Protein AF-B6YVK5-F1 (afdb_monomer_lite)

Organism: Thermococcus onnurineus (strain NA1) (NCBI:txid523850)

Foldseek 3Di:
DVVVLVVVLVVVAQAEDEAEQCLVCVPPPDLCLLVVLCCLVPRPSYHYHYDHPPVVSVCVSNVCPDPPGSNDPPDDDDDDDDDDDDD

InterPro domains:
  IPR027417 P-loop containing nucleoside triphosphate hydrolase [G3DSA:3.40.50.300] (1-82)
  IPR027417 P-loop containing nucleoside triphosphate hydrolase [SSF52540] (4-86)

pLDDT: mean 92.51, std 5.92, range [63.62, 97.94]

Secondary structure (DSSP, 8-state):
-HHHHHHHHTTSS-EEEEETTGGGGGGSSS-HHHHHHHHHHH-TTEEEEE--SSHHHHHHHH-TT-TTSTTTT--------PPPPP-

Sequence (87 aa):
MPDILRELNNSNDVLIIAYDEAQYFRYANEDFTKILAWVYDKLPNIITIVTGSQVGVLENFLRFDDYKAPLYGRYHVKIPLTRFTPS

Structure (mmCIF, N/CA/C/O backbone):
data_AF-B6YVK5-F1
#
_entry.id   AF-B6YVK5-F1
#
loop_
_atom_site.group_PDB
_atom_site.id
_atom_site.type_symbol
_atom_site.label_atom_id
_atom_site.label_alt_id
_atom_site.label_comp_id
_atom_site.label_asym_id
_atom_site.label_entity_id
_atom_site.label_seq_id
_atom_site.pdbx_PDB_ins_code
_atom_site.Cartn_x
_atom_site.Cartn_y
_atom_site.Cartn_z
_atom_site.occupancy
_atom_site.B_iso_or_equiv
_atom_site.auth_seq_id
_atom_site.auth_comp_id
_atom_site.auth_asym_id
_atom_site.auth_atom_id
_atom_site.pdbx_PDB_model_num
ATOM 1 N N . MET A 1 1 ? 7.751 5.662 14.443 1.00 63.62 1 MET A N 1
ATOM 2 C CA . MET A 1 1 ? 6.669 5.557 13.435 1.00 63.62 1 MET A CA 1
ATOM 3 C C . MET A 1 1 ? 5.550 4.617 13.887 1.00 63.62 1 MET A C 1
ATOM 5 O O . MET A 1 1 ? 4.412 5.065 13.866 1.00 63.62 1 MET A O 1
ATOM 9 N N . PRO A 1 2 ? 5.816 3.371 14.339 1.00 75.81 2 PRO A N 1
ATOM 10 C CA . PRO A 1 2 ? 4.744 2.437 14.708 1.00 75.81 2 PRO A CA 1
ATOM 11 C C . PRO A 1 2 ? 3.853 2.916 15.862 1.00 75.81 2 PRO A C 1
ATOM 13 O O . PRO A 1 2 ? 2.643 2.730 15.805 1.00 75.81 2 PRO A O 1
ATOM 16 N N . ASP A 1 3 ? 4.423 3.564 16.881 1.00 84.19 3 ASP A N 1
ATOM 17 C CA . ASP A 1 3 ? 3.660 3.975 18.070 1.00 84.19 3 ASP A CA 1
ATOM 18 C C . ASP A 1 3 ? 2.668 5.105 17.773 1.00 84.19 3 ASP A C 1
ATOM 20 O O . ASP A 1 3 ? 1.506 5.013 18.153 1.00 84.19 3 ASP A O 1
ATOM 24 N N . ILE A 1 4 ? 3.088 6.103 16.988 1.00 84.69 4 ILE A N 1
ATOM 25 C CA . ILE A 1 4 ? 2.221 7.201 16.528 1.00 84.69 4 ILE A CA 1
ATOM 26 C C . ILE A 1 4 ? 1.042 6.654 15.716 1.00 84.69 4 ILE A C 1
ATOM 28 O O . ILE A 1 4 ? -0.096 7.064 15.914 1.00 84.69 4 ILE A O 1
ATOM 32 N N . LEU A 1 5 ? 1.288 5.692 14.821 1.00 82.81 5 LEU A N 1
ATOM 33 C CA . LEU A 1 5 ? 0.219 5.100 14.014 1.00 82.81 5 LEU A CA 1
ATOM 34 C C . LEU A 1 5 ? -0.762 4.277 14.861 1.00 82.81 5 LEU A C 1
ATOM 36 O O . LEU A 1 5 ? -1.953 4.255 14.563 1.00 82.81 5 LEU A O 1
ATOM 40 N N . ARG A 1 6 ? -0.294 3.631 15.936 1.00 83.94 6 ARG A N 1
ATOM 41 C CA . ARG A 1 6 ? -1.177 2.940 16.890 1.00 83.94 6 ARG A CA 1
ATOM 42 C C . ARG A 1 6 ? -2.035 3.917 17.678 1.00 83.94 6 ARG A C 1
ATOM 44 O O . ARG A 1 6 ? -3.219 3.662 17.857 1.00 83.94 6 ARG A O 1
ATOM 51 N N . GLU A 1 7 ? -1.441 5.007 18.148 1.00 86.25 7 GLU A N 1
ATOM 52 C CA . GLU A 1 7 ? -2.162 6.043 18.883 1.00 86.25 7 GLU A CA 1
ATOM 53 C C . GLU A 1 7 ? -3.267 6.658 18.019 1.00 86.25 7 GLU A C 1
ATOM 55 O O . GLU A 1 7 ? -4.417 6.710 18.446 1.00 86.25 7 GLU A O 1
ATOM 60 N N . LEU A 1 8 ? -2.946 7.003 16.768 1.00 84.56 8 LEU A N 1
ATOM 61 C CA . LEU A 1 8 ? -3.918 7.521 15.805 1.00 84.56 8 LEU A CA 1
ATOM 62 C C . LEU A 1 8 ? -5.010 6.503 15.462 1.00 84.56 8 LEU A C 1
ATOM 64 O O . LEU A 1 8 ? -6.170 6.873 15.350 1.00 84.56 8 LEU A O 1
ATOM 68 N N . ASN A 1 9 ? -4.679 5.215 15.347 1.00 86.12 9 ASN A N 1
ATOM 69 C CA . ASN A 1 9 ? -5.690 4.181 15.123 1.00 86.12 9 ASN A CA 1
ATOM 70 C C . ASN A 1 9 ? -6.696 4.074 16.288 1.00 86.12 9 ASN A C 1
ATOM 72 O O . ASN A 1 9 ? -7.845 3.700 16.076 1.00 86.12 9 ASN A O 1
ATOM 76 N N . ASN A 1 10 ? -6.288 4.393 17.519 1.00 87.56 10 ASN A N 1
ATOM 77 C CA . ASN A 1 10 ? -7.149 4.277 18.698 1.00 87.56 10 ASN A CA 1
ATOM 78 C C . ASN A 1 10 ? -8.165 5.423 18.842 1.00 87.56 10 ASN A C 1
ATOM 80 O O . ASN A 1 10 ? -9.018 5.349 19.726 1.00 87.56 10 ASN A O 1
ATOM 84 N N . SER A 1 11 ? -8.114 6.464 18.001 1.00 81.81 11 SER A N 1
ATOM 85 C CA . SER A 1 11 ? -9.051 7.594 18.084 1.00 81.81 11 SER A CA 1
ATOM 86 C C . SER A 1 11 ? -10.467 7.278 17.576 1.00 81.81 11 SER A C 1
ATOM 88 O O . SER A 1 11 ? -11.325 8.150 17.637 1.00 81.81 11 SER A O 1
ATOM 90 N N . ASN A 1 12 ? -10.733 6.047 17.107 1.00 73.06 12 ASN A N 1
ATOM 91 C CA . ASN A 1 12 ? -11.976 5.571 16.465 1.00 73.06 12 ASN A CA 1
ATOM 92 C C . ASN A 1 12 ? -12.369 6.262 15.147 1.00 73.06 12 ASN A C 1
ATOM 94 O O . ASN A 1 12 ? -13.292 5.797 14.476 1.00 73.06 12 ASN A O 1
ATOM 98 N N . ASP A 1 13 ? -11.654 7.303 14.734 1.00 88.06 13 ASP A N 1
ATOM 99 C CA . ASP A 1 13 ? -11.854 7.953 13.445 1.00 88.06 13 ASP A CA 1
ATOM 100 C C . ASP A 1 13 ? -11.105 7.219 12.334 1.00 88.06 13 ASP A C 1
ATOM 102 O O . ASP A 1 13 ? -10.032 6.650 12.537 1.00 88.06 13 ASP A O 1
ATOM 106 N N . VAL A 1 14 ? -11.667 7.250 11.126 1.00 92.75 14 VAL A N 1
ATOM 107 C CA . VAL A 1 14 ? -10.971 6.744 9.941 1.00 92.75 14 VAL A CA 1
ATOM 108 C C . VAL A 1 14 ? -9.877 7.734 9.550 1.00 92.75 14 VAL A C 1
ATOM 110 O O . VAL A 1 14 ? -10.162 8.881 9.205 1.00 92.75 14 VAL A O 1
ATOM 113 N N . LEU A 1 15 ? -8.630 7.271 9.542 1.00 93.94 15 LEU A N 1
ATOM 114 C CA . LEU A 1 15 ? -7.475 8.027 9.076 1.00 93.94 15 LEU A CA 1
ATOM 115 C C . LEU A 1 15 ? -7.041 7.520 7.700 1.00 93.94 15 LEU A C 1
ATOM 117 O O . LEU A 1 15 ? -6.782 6.335 7.509 1.00 93.94 15 LEU A O 1
ATOM 121 N N . ILE A 1 16 ? -6.906 8.431 6.739 1.00 95.12 16 ILE A N 1
ATOM 122 C CA . ILE A 1 16 ? -6.382 8.115 5.408 1.00 95.12 16 ILE A CA 1
ATOM 123 C C . ILE A 1 16 ? -4.938 8.600 5.323 1.00 95.12 16 ILE A C 1
ATOM 125 O O . ILE A 1 16 ? -4.660 9.776 5.553 1.00 95.12 16 ILE A O 1
ATOM 129 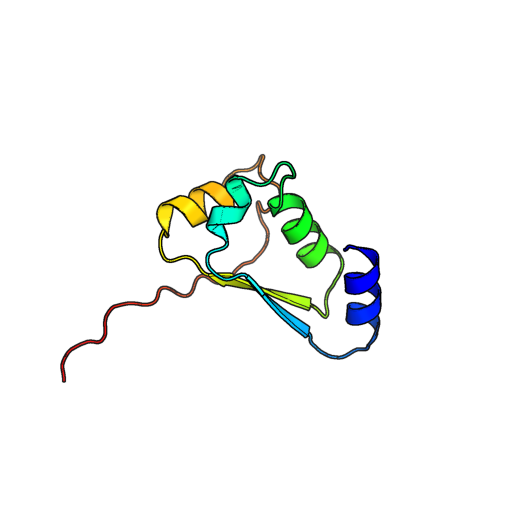N N . ILE A 1 17 ? -4.026 7.704 4.952 1.00 94.81 17 ILE A N 1
ATOM 130 C CA . ILE A 1 17 ? -2.623 8.032 4.696 1.00 94.81 17 ILE A CA 1
ATOM 131 C C . ILE A 1 17 ? -2.339 7.794 3.218 1.00 94.81 17 ILE A C 1
ATOM 133 O O . ILE A 1 17 ? -2.403 6.662 2.739 1.00 94.81 17 ILE A O 1
ATOM 137 N N . ALA A 1 18 ? -2.024 8.871 2.501 1.00 96.69 18 ALA A N 1
ATOM 138 C CA . ALA A 1 18 ? -1.658 8.823 1.094 1.00 96.69 18 ALA A CA 1
ATOM 139 C C . ALA A 1 18 ? -0.143 8.969 0.928 1.00 96.69 18 ALA A C 1
ATOM 141 O O . ALA A 1 18 ? 0.453 9.960 1.351 1.00 96.69 18 ALA A O 1
ATOM 142 N N . TYR A 1 19 ? 0.466 7.974 0.295 1.00 95.38 19 TYR A N 1
ATOM 143 C CA . TYR A 1 19 ? 1.869 7.959 -0.080 1.00 95.38 19 TYR A CA 1
ATOM 144 C C . TYR A 1 19 ? 1.995 8.324 -1.553 1.00 95.38 19 TYR A C 1
ATOM 146 O O . TYR A 1 19 ? 1.671 7.509 -2.422 1.00 95.38 19 TYR A O 1
ATOM 154 N N . ASP A 1 20 ? 2.453 9.546 -1.818 1.00 96.88 20 ASP A N 1
ATOM 155 C CA . ASP A 1 20 ? 2.666 10.008 -3.183 1.00 96.88 20 ASP A CA 1
ATOM 156 C C . ASP A 1 20 ? 3.989 9.479 -3.752 1.00 96.88 20 ASP A C 1
ATOM 158 O O . ASP A 1 20 ? 4.994 9.426 -3.040 1.00 96.88 20 ASP A O 1
ATOM 162 N N . GLU A 1 21 ? 3.980 9.054 -5.016 1.00 96.62 21 GLU A N 1
ATOM 163 C CA . GLU A 1 21 ? 5.132 8.458 -5.711 1.00 96.62 21 GLU A CA 1
ATOM 164 C C . GLU A 1 21 ? 5.817 7.340 -4.895 1.00 96.62 21 GLU A C 1
ATOM 166 O O . GLU A 1 21 ? 7.045 7.256 -4.765 1.00 96.62 21 GLU A O 1
ATOM 171 N N . ALA A 1 22 ? 4.999 6.446 -4.333 1.00 96.81 22 ALA A N 1
ATOM 172 C CA . ALA A 1 22 ? 5.417 5.429 -3.372 1.00 96.81 22 ALA A CA 1
ATOM 173 C C . ALA A 1 22 ? 6.493 4.472 -3.917 1.00 96.81 22 ALA A C 1
ATOM 175 O O . ALA A 1 22 ? 7.204 3.835 -3.137 1.00 96.81 22 ALA A O 1
ATOM 176 N N . GLN A 1 23 ? 6.680 4.395 -5.239 1.00 95.38 23 GLN A N 1
ATOM 177 C CA . GLN A 1 23 ? 7.763 3.612 -5.826 1.00 95.38 23 GLN A CA 1
ATOM 178 C C . GLN A 1 23 ? 9.157 4.071 -5.381 1.00 95.38 23 GLN A C 1
ATOM 180 O O . GLN A 1 23 ? 10.085 3.269 -5.451 1.00 95.38 23 GLN A O 1
ATOM 185 N N . TYR A 1 24 ? 9.340 5.311 -4.910 1.00 95.94 24 TYR A N 1
ATOM 186 C CA . TYR A 1 24 ? 10.634 5.773 -4.394 1.00 95.94 24 TYR A CA 1
ATOM 187 C C . TYR A 1 24 ? 11.040 5.087 -3.085 1.00 95.94 24 TYR A C 1
ATOM 189 O O . TYR A 1 24 ? 12.235 4.992 -2.798 1.00 95.94 24 TYR A O 1
ATOM 197 N N . PHE A 1 25 ? 10.096 4.518 -2.327 1.00 95.06 25 PHE A N 1
ATOM 198 C CA . PHE A 1 25 ? 10.421 3.762 -1.115 1.00 95.06 25 PHE A CA 1
ATOM 199 C C . PHE A 1 25 ? 11.242 2.501 -1.383 1.00 95.06 25 PHE A C 1
ATOM 201 O O . PHE A 1 25 ? 11.884 1.996 -0.468 1.00 95.06 25 PHE A O 1
ATOM 208 N N . ARG A 1 26 ? 11.325 2.033 -2.635 1.00 91.44 26 ARG A N 1
ATOM 209 C CA . ARG A 1 26 ? 12.245 0.952 -3.022 1.00 91.44 26 ARG A CA 1
ATOM 210 C C . ARG A 1 26 ? 13.724 1.268 -2.765 1.00 91.44 26 ARG A C 1
ATOM 212 O O . ARG A 1 26 ? 14.541 0.354 -2.796 1.00 91.44 26 ARG A O 1
ATOM 219 N N . TYR A 1 27 ? 14.068 2.549 -2.612 1.00 93.31 27 TYR A N 1
ATOM 220 C CA . TYR A 1 27 ? 15.423 3.019 -2.319 1.00 93.31 27 TYR A CA 1
ATOM 221 C C . TYR A 1 27 ? 15.661 3.238 -0.821 1.00 93.31 27 TYR A C 1
ATOM 223 O O . TYR A 1 27 ? 16.766 3.606 -0.429 1.00 93.31 27 TYR A O 1
ATOM 231 N N . ALA A 1 28 ? 14.641 3.047 0.021 1.00 90.12 28 ALA A N 1
ATOM 232 C CA . ALA A 1 28 ? 14.822 3.080 1.462 1.00 90.12 28 ALA A CA 1
ATOM 233 C C . ALA A 1 28 ? 15.667 1.878 1.912 1.00 90.12 28 ALA A C 1
ATOM 235 O O . ALA A 1 28 ? 15.581 0.792 1.342 1.00 90.12 28 ALA A O 1
ATOM 236 N N . ASN A 1 29 ? 16.461 2.069 2.968 1.00 88.50 29 ASN A N 1
ATOM 237 C CA . ASN A 1 29 ? 17.229 0.975 3.576 1.00 88.50 29 ASN A CA 1
ATOM 238 C C . ASN A 1 29 ? 16.321 -0.105 4.184 1.00 88.50 29 ASN A C 1
ATOM 240 O O . ASN A 1 29 ? 16.718 -1.260 4.296 1.00 88.50 29 ASN A O 1
ATOM 244 N N . GLU A 1 30 ? 15.109 0.286 4.579 1.00 88.06 30 GLU A N 1
ATOM 245 C CA . GLU A 1 30 ? 14.110 -0.593 5.167 1.00 88.06 30 GLU A CA 1
ATOM 246 C C . GLU A 1 30 ? 13.075 -1.021 4.130 1.00 88.06 30 GLU A C 1
ATOM 248 O O . GLU A 1 30 ? 12.662 -0.243 3.268 1.00 88.06 30 GLU A O 1
ATOM 253 N N . ASP A 1 31 ? 12.593 -2.255 4.264 1.00 91.06 31 ASP A N 1
ATOM 254 C CA . ASP A 1 31 ? 11.528 -2.776 3.414 1.00 91.06 31 ASP A CA 1
ATOM 255 C C . ASP A 1 31 ? 10.177 -2.170 3.814 1.00 91.06 31 ASP A C 1
ATOM 257 O O . ASP A 1 31 ? 9.453 -2.674 4.679 1.00 91.06 31 ASP A O 1
ATOM 261 N N . PHE A 1 32 ? 9.832 -1.068 3.155 1.00 93.94 32 PHE A N 1
ATOM 262 C CA . PHE A 1 32 ? 8.606 -0.324 3.413 1.00 93.94 32 PHE A CA 1
ATOM 263 C C . PHE A 1 32 ? 7.335 -1.152 3.156 1.00 93.94 32 PHE A C 1
ATOM 265 O O . PHE A 1 32 ? 6.303 -0.903 3.781 1.00 93.94 32 PHE A O 1
ATOM 272 N N . THR A 1 33 ? 7.397 -2.204 2.331 1.00 95.50 33 THR A N 1
ATOM 273 C CA . THR A 1 33 ? 6.246 -3.098 2.119 1.00 95.50 33 THR A CA 1
ATOM 274 C C . THR A 1 33 ? 5.864 -3.866 3.386 1.00 95.50 33 THR A C 1
ATOM 276 O O . THR A 1 33 ? 4.686 -4.165 3.589 1.00 95.50 33 THR A O 1
ATOM 279 N N . LYS A 1 34 ? 6.813 -4.105 4.305 1.00 95.31 34 LYS A N 1
ATOM 280 C CA . LYS A 1 34 ? 6.526 -4.681 5.630 1.00 95.31 34 LYS A CA 1
ATOM 281 C C . LYS A 1 34 ? 5.754 -3.717 6.522 1.00 95.31 34 LYS A C 1
ATOM 283 O O . LYS A 1 34 ? 4.90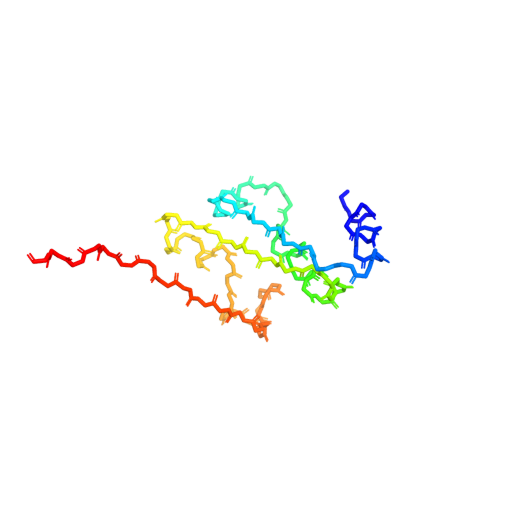3 -4.155 7.289 1.00 95.31 34 LYS A O 1
ATOM 288 N N . ILE A 1 35 ? 6.033 -2.417 6.418 1.00 92.69 35 ILE A N 1
ATOM 289 C CA . ILE A 1 35 ? 5.293 -1.384 7.155 1.00 92.69 35 ILE A CA 1
ATOM 290 C C . ILE A 1 35 ? 3.860 -1.327 6.632 1.00 92.69 35 ILE A C 1
ATOM 292 O O . ILE A 1 35 ? 2.928 -1.376 7.428 1.00 92.69 35 ILE A O 1
ATOM 296 N N . LEU A 1 36 ? 3.682 -1.309 5.308 1.00 95.12 36 LEU A N 1
ATOM 297 C CA . LEU A 1 36 ? 2.363 -1.348 4.672 1.00 95.12 36 LEU A CA 1
ATOM 298 C C . LEU A 1 36 ? 1.564 -2.596 5.079 1.00 95.12 36 LEU A C 1
ATOM 300 O O . LEU A 1 36 ? 0.397 -2.484 5.449 1.00 95.12 36 LEU A O 1
ATOM 304 N N . ALA A 1 37 ? 2.201 -3.770 5.080 1.00 96.50 37 ALA A N 1
ATOM 305 C CA . ALA A 1 37 ? 1.582 -5.013 5.536 1.00 96.50 37 ALA A CA 1
ATOM 306 C C . ALA A 1 37 ? 1.175 -4.944 7.017 1.00 96.50 37 ALA A C 1
ATOM 308 O O . ALA A 1 37 ? 0.071 -5.345 7.376 1.00 96.50 37 ALA A O 1
ATOM 309 N N . TRP A 1 38 ? 2.036 -4.389 7.875 1.00 95.44 38 TRP A N 1
ATOM 310 C CA . TRP A 1 38 ? 1.736 -4.209 9.294 1.00 95.44 38 TRP A CA 1
ATOM 311 C C . TRP A 1 38 ? 0.569 -3.241 9.531 1.00 95.44 38 TRP A C 1
ATOM 313 O O . TRP A 1 38 ? -0.299 -3.545 10.349 1.00 95.44 38 TRP A O 1
ATOM 323 N N . VAL A 1 39 ? 0.518 -2.115 8.809 1.00 94.88 39 VAL A N 1
ATOM 324 C CA . VAL A 1 39 ? -0.604 -1.163 8.865 1.00 94.88 39 VAL A CA 1
ATOM 325 C C . VAL A 1 39 ? -1.900 -1.861 8.456 1.00 94.88 39 VAL A C 1
ATOM 327 O O . VAL A 1 39 ? -2.860 -1.829 9.221 1.00 94.88 39 VAL A O 1
ATOM 330 N N . TYR A 1 40 ? -1.900 -2.563 7.318 1.00 95.81 40 TYR A N 1
ATOM 331 C CA . TYR A 1 40 ? -3.062 -3.312 6.830 1.00 95.81 40 TYR A CA 1
ATOM 332 C C . TYR A 1 40 ? -3.560 -4.351 7.850 1.00 95.81 40 TYR A C 1
ATOM 334 O O . TYR A 1 40 ? -4.758 -4.460 8.094 1.00 95.81 40 TYR A O 1
ATOM 342 N N . ASP A 1 41 ? -2.651 -5.111 8.465 1.00 95.44 41 ASP A N 1
ATOM 343 C CA . ASP A 1 41 ? -3.024 -6.217 9.354 1.00 95.44 41 ASP A CA 1
ATOM 344 C C . ASP A 1 41 ? -3.452 -5.760 10.756 1.00 95.44 41 ASP A C 1
ATOM 346 O O . ASP A 1 41 ? -4.147 -6.502 11.457 1.00 95.44 41 ASP A O 1
ATOM 350 N N . LYS A 1 42 ? -2.945 -4.614 11.231 1.00 94.88 42 LYS A N 1
ATOM 351 C CA . LYS A 1 42 ? -3.037 -4.223 12.649 1.00 94.88 42 LYS A CA 1
ATOM 352 C C . LYS A 1 42 ? -3.807 -2.941 12.910 1.00 94.88 42 LYS A C 1
ATOM 354 O O . LYS A 1 42 ? -4.203 -2.751 14.057 1.00 94.88 42 LYS A O 1
ATOM 359 N N . LEU A 1 43 ? -4.002 -2.083 11.912 1.00 94.56 43 LEU A N 1
ATOM 360 C CA . LEU A 1 43 ? -4.571 -0.749 12.094 1.00 94.56 43 LEU A CA 1
ATOM 361 C C . LEU A 1 43 ? -5.868 -0.611 11.275 1.00 94.56 43 LEU A C 1
ATOM 363 O O . LEU A 1 43 ? -5.856 -0.007 10.204 1.00 94.56 43 LEU A O 1
ATOM 367 N N . PRO A 1 44 ? -6.994 -1.186 11.746 1.00 92.81 44 PRO A N 1
ATOM 368 C CA . PRO A 1 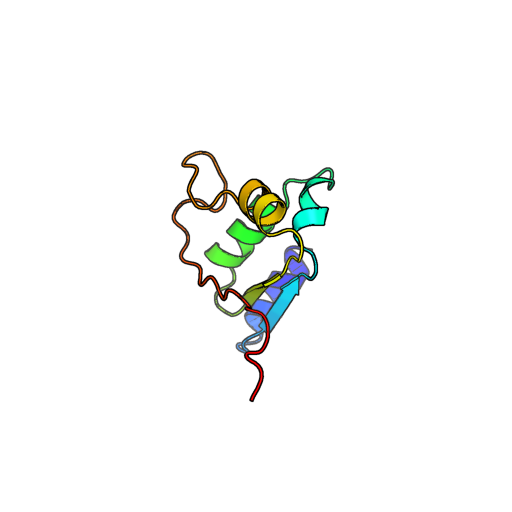44 ? -8.247 -1.247 10.987 1.00 92.81 44 PRO A CA 1
ATOM 369 C C . PRO A 1 44 ? -8.879 0.124 10.710 1.00 92.81 44 PRO A C 1
ATOM 371 O O . PRO A 1 44 ? -9.713 0.238 9.814 1.00 92.81 44 PRO A O 1
ATOM 374 N N . ASN A 1 45 ? -8.497 1.160 11.459 1.00 94.81 45 ASN A N 1
ATOM 375 C CA . ASN A 1 45 ? -8.972 2.525 11.259 1.00 94.81 45 ASN A CA 1
ATOM 376 C C . ASN A 1 45 ? -8.094 3.313 10.275 1.00 94.81 45 ASN A C 1
ATOM 378 O O . ASN A 1 45 ? -8.419 4.457 9.963 1.00 94.81 45 ASN A O 1
ATOM 382 N N . ILE A 1 46 ? -7.002 2.725 9.771 1.00 94.81 46 ILE A N 1
ATOM 383 C CA . ILE A 1 46 ? -6.093 3.377 8.828 1.00 94.81 46 ILE A CA 1
ATOM 384 C C . ILE A 1 46 ? -6.279 2.813 7.422 1.00 94.81 46 ILE A C 1
ATOM 386 O O . ILE A 1 46 ? -6.013 1.644 7.147 1.00 94.81 46 ILE A O 1
ATOM 390 N N . ILE A 1 47 ? -6.663 3.685 6.494 1.00 95.38 47 ILE A N 1
ATOM 391 C CA . ILE A 1 47 ? -6.723 3.387 5.065 1.00 95.38 47 ILE A CA 1
ATOM 392 C C . ILE A 1 47 ? -5.442 3.897 4.418 1.00 95.38 47 ILE A C 1
ATOM 394 O O . ILE A 1 47 ? -5.116 5.081 4.496 1.00 95.38 47 ILE A O 1
ATOM 398 N N . THR A 1 48 ? -4.726 3.003 3.744 1.00 96.25 48 THR A N 1
ATOM 399 C CA . THR A 1 48 ? -3.525 3.369 2.996 1.00 96.25 48 THR A CA 1
ATOM 400 C C . THR A 1 48 ? -3.840 3.556 1.518 1.00 96.25 48 THR A C 1
ATOM 402 O O . THR A 1 48 ? -4.426 2.678 0.887 1.00 96.25 48 THR A O 1
ATOM 405 N N . ILE A 1 49 ? -3.399 4.679 0.958 1.00 97.94 49 ILE A N 1
ATOM 406 C CA . ILE A 1 49 ? -3.417 4.962 -0.476 1.00 97.94 49 ILE A CA 1
ATOM 407 C C . ILE A 1 49 ? -1.970 5.086 -0.943 1.00 97.94 49 ILE A C 1
ATOM 409 O O . ILE A 1 49 ? -1.165 5.768 -0.315 1.00 97.94 49 ILE A O 1
ATOM 413 N N . VAL A 1 50 ? -1.641 4.439 -2.055 1.00 97.12 50 VAL A N 1
ATOM 414 C CA . VAL A 1 50 ? -0.347 4.580 -2.727 1.00 97.12 50 VAL A CA 1
ATOM 415 C C . VAL A 1 50 ? -0.593 5.088 -4.138 1.00 97.12 50 VAL A C 1
ATOM 417 O O . VAL A 1 50 ? -1.468 4.577 -4.840 1.00 97.12 50 VAL A O 1
ATOM 420 N N . THR A 1 51 ? 0.160 6.097 -4.552 1.00 97.31 51 THR A N 1
ATOM 421 C CA . THR A 1 51 ? 0.158 6.587 -5.932 1.00 97.31 51 THR A CA 1
ATOM 422 C C . THR A 1 51 ? 1.521 6.307 -6.567 1.00 97.31 51 THR A C 1
ATOM 424 O O . THR A 1 51 ? 2.509 6.021 -5.883 1.00 97.31 51 THR A O 1
ATOM 427 N N . GLY A 1 52 ? 1.577 6.379 -7.893 1.00 96.56 52 GLY A N 1
ATOM 428 C CA . GLY A 1 52 ? 2.840 6.353 -8.613 1.00 96.56 52 GLY A CA 1
ATOM 429 C C . GLY A 1 52 ? 2.642 6.609 -10.095 1.00 96.56 52 GLY A C 1
ATOM 430 O O . GLY A 1 52 ? 1.822 5.957 -10.746 1.00 96.56 52 GLY A O 1
ATOM 431 N N . SER A 1 53 ? 3.415 7.542 -10.640 1.00 95.50 53 SER A N 1
ATOM 432 C CA . SER A 1 53 ? 3.438 7.821 -12.078 1.00 95.50 53 SER A CA 1
ATOM 433 C C . SER A 1 53 ? 4.149 6.711 -12.863 1.00 95.50 53 SER A C 1
ATOM 435 O O . SER A 1 53 ? 3.820 6.437 -14.019 1.00 95.50 53 SER A O 1
ATOM 437 N N . GLN A 1 54 ? 5.088 6.010 -12.221 1.00 96.38 54 GLN A N 1
ATOM 438 C CA . GLN A 1 54 ? 5.817 4.878 -12.792 1.00 96.38 54 GLN A CA 1
ATOM 439 C C . GLN A 1 54 ? 5.145 3.545 -12.430 1.00 96.38 54 GLN A C 1
ATOM 441 O O . GLN A 1 54 ? 5.670 2.772 -11.628 1.00 96.38 54 GLN A O 1
ATOM 446 N N . VAL A 1 55 ? 3.988 3.257 -13.036 1.00 93.81 55 VAL A 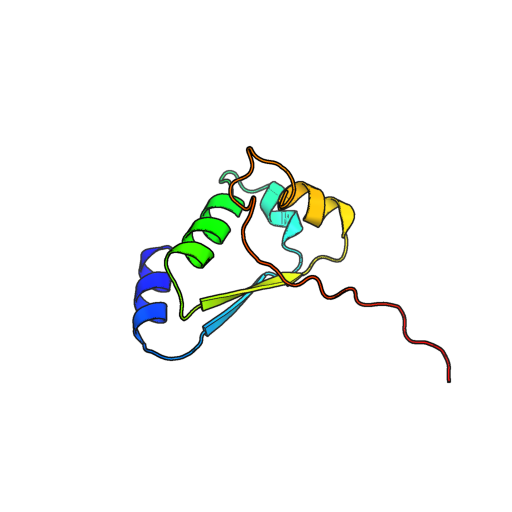N 1
ATOM 447 C CA . VAL A 1 55 ? 3.118 2.115 -12.673 1.00 93.81 55 VAL A CA 1
ATOM 448 C C . VAL A 1 55 ? 3.872 0.783 -12.578 1.00 93.81 55 VAL A C 1
ATOM 450 O O . VAL A 1 55 ? 3.797 0.120 -11.550 1.00 93.81 55 VAL A O 1
ATOM 453 N N . GLY A 1 56 ? 4.670 0.415 -13.586 1.00 94.94 56 GLY A N 1
ATOM 454 C CA . GLY A 1 56 ? 5.423 -0.847 -13.550 1.00 94.94 56 GLY A CA 1
ATOM 455 C C . GLY A 1 56 ? 6.507 -0.891 -12.462 1.00 94.94 56 GLY A C 1
ATOM 456 O O . GLY A 1 56 ? 6.843 -1.956 -11.954 1.00 94.94 56 GLY A O 1
ATOM 457 N N . VAL A 1 57 ? 7.056 0.258 -12.062 1.00 96.50 57 VAL A N 1
ATOM 458 C CA . VAL A 1 57 ? 8.035 0.353 -10.965 1.00 96.50 57 VAL A CA 1
ATOM 459 C C . VAL A 1 57 ? 7.328 0.193 -9.621 1.00 96.50 57 VAL A C 1
ATOM 461 O O . VAL A 1 57 ? 7.827 -0.528 -8.759 1.00 96.50 57 VAL A O 1
ATOM 464 N N . LEU A 1 58 ? 6.157 0.816 -9.468 1.00 96.50 58 LEU A N 1
ATOM 465 C CA . LEU A 1 58 ? 5.312 0.689 -8.284 1.00 96.50 58 LEU A CA 1
ATOM 466 C C . LEU A 1 58 ? 4.820 -0.754 -8.095 1.00 96.50 58 LEU A C 1
ATOM 468 O O . LEU A 1 58 ? 4.930 -1.297 -7.000 1.00 96.50 58 LEU A O 1
ATOM 472 N N . GLU A 1 59 ? 4.344 -1.406 -9.157 1.00 94.81 59 GLU A N 1
ATOM 473 C CA . GLU A 1 59 ? 3.899 -2.807 -9.115 1.00 94.81 59 GLU A CA 1
ATOM 474 C C . GLU A 1 59 ? 5.031 -3.756 -8.710 1.00 94.81 59 GLU A C 1
ATOM 476 O O . GLU A 1 59 ? 4.856 -4.585 -7.817 1.00 94.81 59 GLU A O 1
ATOM 481 N N . ASN A 1 60 ? 6.222 -3.579 -9.293 1.00 95.06 60 ASN A N 1
ATOM 482 C CA . ASN A 1 60 ? 7.413 -4.356 -8.938 1.00 95.06 60 ASN A CA 1
ATOM 483 C C . ASN A 1 60 ? 7.926 -4.083 -7.518 1.00 95.06 60 ASN A C 1
ATOM 485 O O . ASN A 1 60 ? 8.646 -4.910 -6.961 1.00 95.06 60 ASN A O 1
ATOM 489 N N . PHE A 1 61 ? 7.599 -2.928 -6.939 1.00 95.81 61 PHE A N 1
ATOM 490 C CA . PHE A 1 61 ? 7.908 -2.615 -5.548 1.00 95.81 61 PHE A CA 1
ATOM 491 C C . PHE A 1 61 ? 6.905 -3.285 -4.596 1.00 95.81 61 PHE A C 1
ATOM 493 O O . PHE A 1 61 ? 7.327 -3.944 -3.650 1.00 95.81 61 PHE A O 1
ATOM 500 N N . LEU A 1 62 ? 5.599 -3.174 -4.865 1.00 96.25 62 LEU A N 1
ATOM 501 C CA . LEU A 1 62 ? 4.539 -3.686 -3.984 1.00 96.25 62 LEU A CA 1
ATOM 502 C C . LEU A 1 62 ? 4.367 -5.212 -4.050 1.00 96.25 62 LEU A C 1
ATOM 504 O O . LEU A 1 62 ? 4.087 -5.832 -3.025 1.00 96.25 62 LEU A O 1
ATOM 508 N N . ARG A 1 63 ? 4.566 -5.826 -5.225 1.00 95.50 63 ARG A N 1
ATOM 509 C CA . ARG A 1 63 ? 4.615 -7.290 -5.431 1.00 95.50 63 ARG A CA 1
ATOM 510 C C . ARG A 1 63 ? 3.396 -8.057 -4.887 1.00 95.50 63 ARG A C 1
ATOM 512 O O . ARG A 1 63 ? 3.551 -9.114 -4.281 1.00 95.50 63 ARG A O 1
ATOM 519 N N . PHE A 1 64 ? 2.181 -7.561 -5.125 1.00 94.88 64 PHE A N 1
ATOM 520 C CA . PHE A 1 64 ? 0.948 -8.204 -4.639 1.00 94.88 64 PHE A CA 1
ATOM 521 C C . PHE A 1 64 ? 0.742 -9.652 -5.127 1.00 94.88 64 PHE A C 1
ATOM 523 O O . PHE A 1 64 ? 0.101 -10.428 -4.421 1.00 94.88 64 PHE A O 1
ATOM 530 N N . ASP A 1 65 ? 1.317 -10.026 -6.274 1.00 91.88 65 ASP A N 1
ATOM 531 C CA . ASP A 1 65 ? 1.174 -11.361 -6.882 1.00 91.88 65 ASP A CA 1
ATOM 532 C C . ASP A 1 65 ? 2.320 -12.337 -6.539 1.00 91.88 65 ASP A C 1
ATOM 534 O O . ASP A 1 65 ? 2.330 -13.484 -6.987 1.00 91.88 65 ASP A O 1
ATOM 538 N N . ASP A 1 66 ? 3.304 -11.917 -5.741 1.00 95.88 66 ASP A N 1
ATOM 539 C CA . ASP A 1 66 ? 4.458 -12.743 -5.376 1.00 95.88 66 ASP A CA 1
ATOM 540 C C . ASP A 1 66 ? 4.286 -13.361 -3.986 1.00 95.88 66 ASP A C 1
ATOM 542 O O . ASP A 1 66 ? 4.357 -12.652 -2.989 1.00 95.88 66 ASP A O 1
ATOM 546 N N . TYR A 1 67 ? 4.157 -14.688 -3.893 1.00 94.75 67 TYR A N 1
ATOM 547 C CA . TYR A 1 67 ? 3.933 -15.406 -2.627 1.00 94.75 67 TYR A CA 1
ATOM 548 C C . TYR A 1 67 ? 4.992 -15.177 -1.536 1.00 94.75 67 TYR A C 1
ATOM 550 O O . TYR A 1 67 ? 4.743 -15.483 -0.368 1.00 94.75 67 TYR A O 1
ATOM 558 N N . LYS A 1 68 ? 6.182 -14.674 -1.887 1.00 94.75 68 LYS A N 1
ATOM 559 C CA . LYS A 1 68 ? 7.244 -14.328 -0.928 1.00 94.75 68 LYS A CA 1
ATOM 560 C C . LYS A 1 68 ? 7.182 -12.875 -0.460 1.00 94.75 68 LYS A C 1
ATOM 562 O O . LYS A 1 68 ? 7.948 -12.504 0.430 1.00 94.75 68 LYS A O 1
ATOM 567 N N . ALA A 1 69 ? 6.357 -12.037 -1.081 1.00 96.12 69 ALA A N 1
ATOM 568 C CA . ALA A 1 69 ? 6.282 -10.619 -0.773 1.00 96.12 69 ALA A CA 1
ATOM 569 C C . ALA A 1 69 ? 5.407 -10.347 0.463 1.00 96.12 69 ALA A C 1
ATOM 571 O O . ALA A 1 69 ? 4.380 -11.003 0.650 1.00 96.12 69 ALA A O 1
ATOM 572 N N . PRO A 1 70 ? 5.748 -9.335 1.284 1.00 96.62 70 PRO A N 1
ATOM 573 C CA . PRO A 1 70 ? 4.971 -8.996 2.471 1.00 96.62 70 PRO A CA 1
ATOM 574 C C . PRO A 1 70 ? 3.513 -8.655 2.194 1.00 96.62 70 PRO A C 1
ATOM 576 O O . PRO A 1 70 ? 2.695 -8.901 3.066 1.00 96.62 70 PRO A O 1
ATOM 579 N N . LEU A 1 71 ? 3.181 -8.113 1.019 1.00 97.12 71 LEU A N 1
ATOM 580 C CA . LEU A 1 71 ? 1.823 -7.6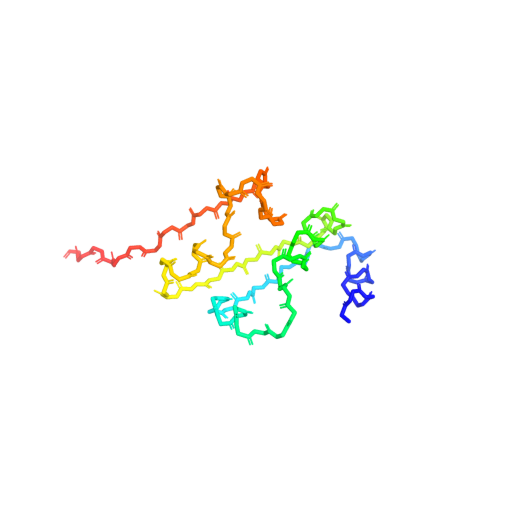90 0.659 1.00 97.12 71 LEU A CA 1
ATOM 581 C C . LEU A 1 71 ? 0.999 -8.763 -0.066 1.00 97.12 71 LEU A C 1
ATOM 583 O O . LEU A 1 71 ? -0.173 -8.528 -0.358 1.00 97.12 71 LEU A O 1
ATOM 587 N N . TYR A 1 72 ? 1.570 -9.940 -0.323 1.00 96.94 72 TYR A N 1
ATOM 588 C CA . TYR A 1 72 ? 0.876 -11.016 -1.025 1.00 96.94 72 TYR A CA 1
ATOM 589 C C . TYR A 1 72 ? -0.453 -11.390 -0.368 1.00 96.94 72 TYR A C 1
ATOM 591 O O . TYR A 1 72 ? -0.549 -11.492 0.859 1.00 96.94 72 TYR A O 1
ATOM 599 N N . GLY A 1 73 ? -1.481 -11.595 -1.194 1.00 94.94 73 GLY A N 1
ATOM 600 C CA . GLY A 1 73 ? -2.809 -12.032 -0.756 1.00 94.94 73 GLY A CA 1
ATOM 601 C C . GLY A 1 73 ? -3.621 -10.991 0.025 1.00 94.94 73 GLY A C 1
ATOM 602 O O . GLY A 1 73 ? -4.741 -11.294 0.434 1.00 94.94 73 GLY A O 1
ATOM 603 N N . ARG A 1 74 ? -3.104 -9.770 0.232 1.00 95.56 74 ARG A N 1
ATOM 604 C CA . ARG A 1 74 ? -3.870 -8.677 0.849 1.00 95.56 74 ARG A CA 1
ATOM 605 C C . ARG A 1 74 ? -4.744 -7.997 -0.191 1.00 95.56 74 ARG A C 1
ATOM 607 O O . ARG A 1 74 ? -4.296 -7.671 -1.293 1.00 95.56 74 ARG A O 1
ATOM 614 N N . TYR A 1 75 ? -6.005 -7.791 0.175 1.00 95.12 75 TYR A N 1
ATOM 615 C CA . TYR A 1 75 ? -6.967 -7.142 -0.697 1.00 95.12 75 TYR A CA 1
ATOM 616 C C . TYR A 1 75 ? -6.542 -5.695 -0.947 1.00 95.12 75 TYR A C 1
ATOM 618 O O . TYR A 1 75 ? -6.203 -4.961 -0.021 1.00 95.12 75 TYR A O 1
ATOM 626 N N . HIS A 1 76 ? -6.574 -5.282 -2.207 1.00 95.44 76 HIS A N 1
ATOM 627 C CA . HIS A 1 76 ? -6.294 -3.915 -2.609 1.00 95.44 76 HIS A CA 1
ATOM 628 C C . HIS A 1 76 ? -7.175 -3.548 -3.800 1.00 95.44 76 HIS A C 1
ATOM 630 O O . HIS A 1 76 ? -7.611 -4.407 -4.567 1.00 95.44 76 HIS A O 1
ATOM 636 N N . VAL A 1 77 ? -7.427 -2.252 -3.960 1.00 96.50 77 VAL A N 1
ATOM 637 C CA . VAL A 1 77 ? -8.155 -1.711 -5.108 1.00 96.50 77 VAL A CA 1
ATOM 638 C C . VAL A 1 77 ? -7.170 -0.941 -5.972 1.00 96.50 77 VAL A C 1
ATOM 640 O O . VAL A 1 77 ? -6.501 -0.026 -5.495 1.00 96.50 77 VAL A O 1
ATOM 643 N N . LYS A 1 78 ? -7.088 -1.300 -7.254 1.00 95.44 78 LYS A N 1
ATOM 644 C CA . LYS A 1 78 ? -6.296 -0.573 -8.247 1.00 95.44 78 LYS A CA 1
ATOM 645 C C . LYS A 1 78 ? -7.201 0.383 -9.017 1.00 95.44 78 LYS A C 1
ATOM 647 O O . LYS A 1 78 ? -8.156 -0.051 -9.654 1.00 95.44 78 LYS A O 1
ATOM 652 N N . ILE A 1 79 ? -6.876 1.673 -8.983 1.00 95.94 79 ILE A N 1
ATOM 653 C CA . ILE A 1 79 ? -7.612 2.725 -9.696 1.00 95.94 79 ILE A CA 1
ATOM 654 C C . ILE A 1 79 ? -6.714 3.260 -10.822 1.00 95.94 79 ILE A C 1
ATOM 656 O O . ILE A 1 79 ? -5.881 4.131 -10.575 1.00 95.94 79 ILE A O 1
ATOM 660 N N . PRO A 1 80 ? -6.814 2.728 -12.055 1.00 93.69 80 PRO A N 1
ATOM 661 C CA . PRO A 1 80 ? -6.047 3.249 -13.178 1.00 93.69 80 PRO A CA 1
ATOM 662 C C . PRO A 1 80 ? -6.618 4.600 -13.629 1.00 93.69 80 PRO A C 1
ATOM 664 O O . PRO A 1 80 ? -7.776 4.692 -14.034 1.00 93.69 80 PRO A O 1
ATOM 667 N N . LEU A 1 81 ? -5.794 5.647 -13.602 1.00 93.69 81 LEU A N 1
ATOM 668 C CA . LEU A 1 81 ? -6.148 6.952 -14.158 1.00 93.69 81 LEU A CA 1
ATOM 669 C C . LEU A 1 81 ? -5.746 7.003 -15.633 1.00 93.69 81 LEU A C 1
ATOM 671 O O . LEU A 1 81 ? -4.563 6.973 -15.974 1.00 93.69 81 LEU A O 1
ATOM 675 N N . THR A 1 82 ? -6.740 7.048 -16.517 1.00 91.31 82 THR A N 1
ATOM 676 C CA . THR A 1 82 ? -6.531 7.190 -17.962 1.00 91.31 82 THR A CA 1
ATOM 677 C C . THR A 1 82 ? -6.535 8.663 -18.367 1.00 91.31 82 THR A C 1
ATOM 679 O O . THR A 1 82 ? -6.978 9.535 -17.620 1.00 91.31 82 THR A O 1
ATOM 682 N N . ARG A 1 83 ? -5.999 8.964 -19.556 1.00 90.62 83 ARG A N 1
ATOM 683 C CA . ARG A 1 83 ? -6.071 10.321 -20.113 1.00 90.62 83 ARG A CA 1
ATOM 684 C C . ARG A 1 83 ? -7.533 10.714 -20.308 1.00 90.62 83 ARG A C 1
ATOM 686 O O . ARG A 1 83 ? -8.351 9.878 -20.684 1.00 90.62 83 ARG A O 1
ATOM 693 N N . PHE A 1 84 ? -7.833 11.996 -20.118 1.00 93.56 84 PHE A N 1
ATOM 694 C CA . PHE A 1 84 ? -9.148 12.525 -20.455 1.00 93.56 84 PHE A CA 1
ATOM 695 C C . PHE A 1 84 ? -9.476 12.232 -21.919 1.00 93.56 84 PHE A C 1
ATOM 697 O O . PHE A 1 84 ? -8.632 12.399 -22.803 1.00 93.56 84 PHE A 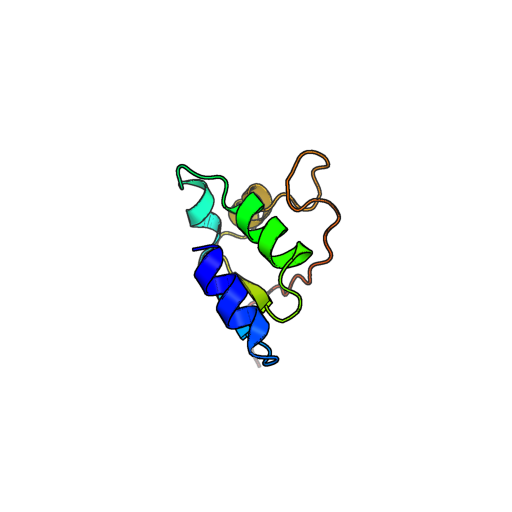O 1
ATOM 704 N N . THR A 1 85 ? -10.704 11.782 -22.163 1.00 90.94 85 THR A N 1
ATOM 705 C CA . THR A 1 85 ? -11.211 11.645 -23.528 1.00 90.94 85 THR A CA 1
ATOM 706 C C . THR A 1 85 ? -11.627 13.038 -24.007 1.00 90.94 85 THR A C 1
ATOM 708 O O . THR A 1 85 ? -12.359 13.708 -23.273 1.00 90.94 85 THR A O 1
ATOM 711 N N . PRO A 1 86 ? -11.148 13.514 -25.172 1.00 85.56 86 PRO A N 1
ATOM 712 C CA . PRO A 1 86 ? -11.608 14.778 -25.736 1.00 85.56 86 PRO A CA 1
ATOM 713 C C . PRO A 1 86 ? -13.128 14.752 -25.931 1.00 85.56 86 PRO A C 1
ATOM 715 O O . PRO A 1 86 ? -13.670 13.722 -26.335 1.00 85.56 86 PRO A O 1
ATOM 718 N N . SER A 1 87 ? -13.785 15.864 -25.595 1.00 76.69 87 SER A N 1
ATOM 719 C CA . SER A 1 87 ? -15.228 16.078 -25.790 1.00 76.69 87 SER A CA 1
ATOM 720 C C . SER A 1 87 ? -15.569 16.325 -27.253 1.00 76.69 87 SER A C 1
ATOM 722 O O . SER A 1 87 ? -14.743 16.977 -27.933 1.00 76.69 87 SER A O 1
#

Radius of gyration: 14.46 Å; chains: 1; bounding box: 32×32×45 Å